Protein AF-A0A3P7P5S7-F1 (afdb_monomer)

Mean predicted aligned error: 10.83 Å

Organism: Cylicostephanus goldi (NCBI:txid71465)

pLDDT: mea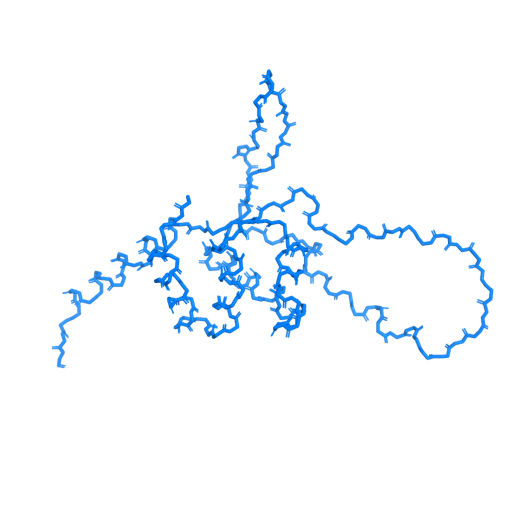n 79.35, std 19.9, range [32.16, 96.44]

Foldseek 3Di:
DDDPVVLVVVLVVQCVPPNDLLSLLQSLQSVPWFWLVVSCVVCPPPDDLVSSLVSVLVCLVLVQKWWDFFFDDADVNRTDGDPDDDRSDDDVLSVPPDPPPPPDPDDDDDDDDDPDDPDPSTPVRIIMHGDVVSVVVVVVVVVVCVVVDPDD

Sequence (152 aa):
MAGHFESELCQVLLEEHFGKTVSIVGAALLREAGPLPAIMLRLRGQVKLNTVKEKFVRLTESQFIIKCPPVVSSLKGCPQFETSYDPYIMPEVILQGSPEVLCKTLDDAGESRKRKQPQSEGDEGIYWRMNWMRFDRYIRDEMTLDLLVPKV

InterPro domains:
  IPR013197 RNA polymerase III subunit RPC82-related, helix-turn-helix [PF08221] (8-59)
  IPR036388 Winged helix-like DNA-binding domain superfamily [G3DSA:1.10.10.10] (3-67)

Structure (mmCIF, N/CA/C/O backbone):
data_AF-A0A3P7P5S7-F1
#
_entry.id   AF-A0A3P7P5S7-F1
#
loop_
_atom_site.group_PDB
_atom_site.id
_atom_site.type_symbol
_atom_site.label_atom_id
_atom_site.label_alt_id
_atom_site.label_comp_id
_atom_site.label_asym_id
_atom_site.label_entity_id
_atom_site.label_seq_id
_atom_site.pdbx_PDB_ins_code
_atom_site.Cartn_x
_atom_site.Cartn_y
_atom_site.Cartn_z
_atom_site.occupancy
_atom_site.B_iso_or_equiv
_atom_site.auth_seq_id
_atom_site.auth_comp_id
_atom_site.auth_asym_id
_atom_site.auth_atom_id
_atom_site.pdbx_PDB_model_num
ATOM 1 N N . MET A 1 1 ? 11.159 10.327 -2.696 1.00 49.00 1 MET A N 1
ATOM 2 C CA . MET A 1 1 ? 11.572 10.070 -1.304 1.00 49.00 1 MET A CA 1
ATOM 3 C C . MET A 1 1 ? 10.785 11.081 -0.501 1.00 49.00 1 MET A C 1
ATOM 5 O O . MET A 1 1 ? 11.003 12.262 -0.729 1.00 49.00 1 MET A O 1
ATOM 9 N N . ALA A 1 2 ? 9.766 10.642 0.234 1.00 59.97 2 ALA A N 1
ATOM 10 C CA . ALA A 1 2 ? 8.918 11.561 0.986 1.00 59.97 2 ALA A CA 1
ATOM 11 C C . ALA A 1 2 ? 9.680 12.094 2.201 1.00 59.97 2 ALA A C 1
ATOM 13 O O . ALA A 1 2 ? 10.524 11.386 2.759 1.00 59.97 2 ALA A O 1
ATOM 14 N N . GLY A 1 3 ? 9.416 13.339 2.581 1.00 72.19 3 GLY A N 1
ATOM 15 C CA . GLY A 1 3 ? 9.940 13.909 3.815 1.00 72.19 3 GLY A CA 1
ATOM 16 C C . GLY A 1 3 ? 9.401 13.163 5.040 1.00 72.19 3 GLY A C 1
ATOM 17 O O . GLY A 1 3 ? 8.352 12.524 4.979 1.00 72.19 3 GLY A O 1
ATOM 18 N N . HIS A 1 4 ? 10.099 13.266 6.175 1.00 76.50 4 HIS A N 1
ATOM 19 C CA . HIS A 1 4 ? 9.676 12.642 7.439 1.00 76.50 4 HIS A CA 1
ATOM 20 C C . HIS A 1 4 ? 8.209 12.962 7.775 1.00 76.50 4 HIS A C 1
ATOM 22 O O . HIS A 1 4 ? 7.410 12.061 8.013 1.00 76.50 4 HIS A O 1
ATOM 28 N N . PHE A 1 5 ? 7.837 14.237 7.665 1.00 82.12 5 PHE A N 1
ATOM 29 C CA . PHE A 1 5 ? 6.482 14.719 7.929 1.00 82.12 5 PHE A CA 1
ATOM 30 C C . PHE A 1 5 ? 5.420 14.105 7.001 1.00 82.12 5 PHE A C 1
ATOM 32 O O . PHE A 1 5 ? 4.350 13.705 7.451 1.00 82.12 5 PHE A O 1
ATOM 39 N N . GLU A 1 6 ? 5.720 13.981 5.706 1.00 84.94 6 GLU A N 1
ATOM 40 C CA . GLU A 1 6 ? 4.799 13.382 4.730 1.00 84.94 6 GLU A CA 1
ATOM 41 C C . GLU A 1 6 ? 4.546 11.905 5.052 1.00 84.94 6 GLU A C 1
ATOM 43 O O . GLU A 1 6 ? 3.418 11.425 4.943 1.00 84.94 6 GLU A O 1
ATOM 48 N N . SER A 1 7 ? 5.584 11.186 5.495 1.00 87.25 7 SER A N 1
ATOM 49 C CA . SER A 1 7 ? 5.450 9.782 5.888 1.00 87.25 7 SER A CA 1
ATOM 50 C C . SER A 1 7 ? 4.606 9.592 7.150 1.00 87.25 7 SER A C 1
ATOM 52 O O . SER A 1 7 ? 3.788 8.674 7.188 1.00 87.25 7 SER A O 1
ATOM 54 N N . GLU A 1 8 ? 4.735 10.482 8.139 1.00 90.25 8 GLU A N 1
ATOM 55 C CA . GLU A 1 8 ? 3.928 10.450 9.364 1.00 90.25 8 GLU A CA 1
ATOM 56 C C . GLU A 1 8 ? 2.456 10.734 9.065 1.00 90.25 8 GLU A C 1
ATOM 58 O O . GLU A 1 8 ? 1.583 9.982 9.496 1.00 90.25 8 GLU A O 1
ATOM 63 N N . LEU A 1 9 ? 2.175 11.759 8.254 1.00 90.75 9 LEU A N 1
ATOM 64 C CA . LEU A 1 9 ? 0.811 12.075 7.837 1.00 90.75 9 LEU A CA 1
ATOM 65 C C . LEU A 1 9 ? 0.169 10.898 7.092 1.00 90.75 9 LEU A C 1
ATOM 67 O O . LEU A 1 9 ? -0.945 10.491 7.415 1.00 90.75 9 LEU A O 1
ATOM 71 N N . CYS A 1 10 ? 0.884 10.304 6.131 1.00 92.38 10 CYS A N 1
ATOM 72 C CA . CYS A 1 10 ? 0.391 9.137 5.399 1.00 92.38 10 CYS A CA 1
ATOM 73 C C . CYS A 1 10 ? 0.123 7.947 6.326 1.00 92.38 10 CYS A C 1
ATOM 75 O O . CYS A 1 10 ? -0.838 7.210 6.117 1.00 92.38 10 CYS A O 1
ATOM 77 N N . GLN A 1 11 ? 0.950 7.752 7.354 1.00 94.19 11 GLN A N 1
ATOM 78 C CA . GLN A 1 11 ? 0.748 6.689 8.329 1.00 94.19 11 GLN A CA 1
ATOM 79 C C . GLN A 1 11 ? -0.521 6.911 9.165 1.00 94.19 11 GLN A C 1
ATOM 81 O O . GLN A 1 11 ? -1.300 5.970 9.327 1.00 94.19 11 GLN A O 1
ATOM 86 N N . VAL A 1 12 ? -0.757 8.140 9.638 1.00 94.56 12 VAL A N 1
ATOM 87 C CA . VAL A 1 12 ? -1.981 8.509 10.372 1.00 94.56 12 VAL A CA 1
ATOM 88 C C . VAL A 1 12 ? -3.218 8.293 9.501 1.00 94.56 12 VAL A C 1
ATOM 90 O O . VAL A 1 12 ? -4.153 7.627 9.936 1.00 94.56 12 VAL A O 1
ATOM 93 N N . LEU A 1 13 ? -3.185 8.745 8.244 1.00 94.19 13 LEU A N 1
ATOM 94 C CA . LEU A 1 13 ? -4.281 8.543 7.289 1.00 94.19 13 LEU A CA 1
ATOM 95 C C . LEU A 1 13 ? -4.594 7.053 7.089 1.00 94.19 13 LEU A C 1
ATOM 97 O O . LEU A 1 13 ? -5.748 6.629 7.123 1.00 94.19 13 LEU A O 1
ATOM 101 N N . LEU A 1 14 ? -3.566 6.221 6.903 1.00 95.81 14 LEU A N 1
ATOM 102 C CA . LEU A 1 14 ? -3.768 4.778 6.760 1.00 95.81 14 LEU A CA 1
ATOM 103 C C . LEU A 1 14 ? -4.347 4.142 8.029 1.00 95.81 14 LEU A C 1
ATOM 105 O O . LEU A 1 14 ? -5.142 3.204 7.933 1.00 95.81 14 LEU A O 1
ATOM 109 N N . GLU A 1 15 ? -3.950 4.624 9.206 1.00 96.38 15 GLU A N 1
ATOM 110 C CA . GLU A 1 15 ? -4.475 4.145 10.483 1.00 96.38 15 GLU A CA 1
ATOM 111 C C . GLU A 1 15 ? -5.950 4.499 10.662 1.00 96.38 15 GLU A C 1
ATOM 113 O O . GLU A 1 15 ? -6.733 3.630 11.041 1.00 96.38 15 GLU A O 1
ATOM 118 N N . GLU A 1 16 ? -6.331 5.730 10.334 1.00 94.19 16 GLU A N 1
ATOM 119 C CA . GLU A 1 16 ? -7.700 6.226 10.454 1.00 94.19 16 GLU A CA 1
ATOM 120 C C . GLU A 1 16 ? -8.663 5.487 9.515 1.00 94.19 16 GLU A C 1
ATOM 122 O O . GLU A 1 16 ? -9.726 5.032 9.939 1.00 94.19 16 GLU A O 1
ATOM 127 N N . HIS A 1 17 ? -8.270 5.272 8.255 1.00 91.44 17 HIS A N 1
ATOM 128 C CA . HIS A 1 17 ? -9.160 4.665 7.258 1.00 91.44 17 HIS A CA 1
ATOM 129 C C . HIS A 1 17 ? -9.190 3.139 7.273 1.00 91.44 17 HIS A C 1
ATOM 131 O O . HIS A 1 17 ? -10.205 2.529 6.925 1.00 91.44 17 HIS A O 1
ATOM 137 N N . PHE A 1 18 ? -8.078 2.497 7.628 1.00 94.81 18 PHE A N 1
ATOM 138 C CA . PHE A 1 18 ? -7.933 1.047 7.481 1.00 94.81 18 PHE A CA 1
ATOM 139 C C . PHE A 1 18 ? -7.526 0.325 8.767 1.00 94.81 18 PHE A C 1
ATOM 141 O O . PHE A 1 18 ? -7.491 -0.912 8.797 1.00 94.81 18 PHE A O 1
ATOM 148 N N . GLY A 1 19 ? -7.244 1.074 9.830 1.00 96.06 19 GLY A N 1
ATOM 149 C CA . GLY A 1 19 ? -6.835 0.559 11.123 1.00 96.06 19 GLY A CA 1
ATOM 150 C C . GLY A 1 19 ? -5.328 0.340 11.254 1.00 96.06 19 GLY A C 1
ATOM 151 O O . GLY A 1 19 ? -4.558 0.262 10.291 1.00 96.06 19 GLY A O 1
ATOM 152 N N . LYS A 1 20 ? -4.911 0.149 12.507 1.00 95.94 20 LYS A N 1
ATOM 153 C CA . LYS A 1 20 ? -3.508 0.061 12.933 1.00 95.94 20 LYS A CA 1
ATOM 154 C C . LYS A 1 20 ? -2.667 -0.968 12.175 1.00 95.94 20 LYS A C 1
ATOM 156 O O . LYS A 1 20 ? -1.510 -0.716 11.856 1.00 95.94 20 LYS A O 1
ATOM 161 N N . THR A 1 21 ? -3.227 -2.135 11.851 1.00 95.19 21 THR A N 1
ATOM 162 C CA . THR A 1 21 ? -2.479 -3.173 11.121 1.00 95.19 21 THR A CA 1
ATOM 163 C C . THR A 1 21 ? -2.093 -2.723 9.713 1.00 95.19 21 THR A C 1
ATOM 165 O O . THR A 1 21 ? -1.000 -3.043 9.256 1.00 95.19 21 THR A O 1
ATOM 168 N N . VAL A 1 22 ? -2.965 -1.980 9.026 1.00 96.19 22 VAL A N 1
ATOM 169 C CA . VAL A 1 22 ? -2.673 -1.455 7.685 1.00 96.19 22 VAL A CA 1
ATOM 170 C C . VAL A 1 22 ? -1.667 -0.315 7.765 1.00 96.19 22 VAL A C 1
ATOM 172 O O . VAL A 1 22 ? -0.746 -0.292 6.958 1.00 96.19 22 VAL A O 1
ATOM 175 N N . SER A 1 23 ? -1.775 0.549 8.777 1.00 96.44 23 SER A N 1
ATOM 176 C CA . SER A 1 23 ? -0.764 1.571 9.082 1.00 96.44 23 SER A CA 1
ATOM 177 C C . SER A 1 23 ? 0.631 0.967 9.271 1.00 96.44 23 SER A C 1
ATOM 179 O O . SER A 1 23 ? 1.579 1.427 8.645 1.00 96.44 23 SER A O 1
ATOM 181 N N . ILE A 1 24 ? 0.766 -0.138 10.015 1.00 95.75 24 ILE A N 1
ATOM 182 C CA . ILE A 1 24 ? 2.052 -0.839 10.187 1.00 95.75 24 ILE A CA 1
ATOM 183 C C . ILE A 1 24 ? 2.596 -1.373 8.848 1.00 95.75 24 ILE A C 1
ATOM 185 O O . ILE A 1 24 ? 3.779 -1.206 8.543 1.00 95.75 24 ILE A O 1
ATOM 189 N N . VAL A 1 25 ? 1.745 -2.004 8.031 1.00 95.12 25 VAL A N 1
ATOM 190 C CA . VAL A 1 25 ? 2.145 -2.520 6.708 1.00 95.12 25 VAL A CA 1
ATOM 191 C C . VAL A 1 25 ? 2.537 -1.375 5.767 1.00 95.12 25 VAL A C 1
ATOM 193 O O . VAL A 1 25 ? 3.560 -1.454 5.088 1.00 95.12 25 VAL A O 1
ATOM 196 N N . GLY A 1 26 ? 1.762 -0.291 5.763 1.00 94.94 26 GLY A N 1
ATOM 197 C CA . GLY A 1 26 ? 2.033 0.920 4.996 1.00 94.94 26 GLY A CA 1
ATOM 198 C C . GLY A 1 26 ? 3.316 1.617 5.438 1.00 94.94 26 GLY A C 1
ATOM 199 O O . GLY A 1 26 ? 4.116 1.995 4.593 1.00 94.94 26 GLY A O 1
ATOM 200 N N . ALA A 1 27 ? 3.587 1.701 6.742 1.00 94.12 27 ALA A N 1
ATOM 201 C CA . ALA A 1 27 ? 4.821 2.266 7.286 1.00 94.12 27 ALA A CA 1
ATOM 202 C C . ALA A 1 27 ? 6.066 1.517 6.787 1.00 94.12 27 ALA A C 1
ATOM 204 O O . ALA A 1 27 ? 7.080 2.134 6.456 1.00 94.12 27 ALA A O 1
ATOM 205 N N . ALA A 1 28 ? 5.986 0.189 6.648 1.00 94.38 28 ALA A N 1
ATOM 206 C CA . ALA A 1 28 ? 7.077 -0.606 6.090 1.00 94.38 28 ALA A CA 1
ATOM 207 C C . ALA A 1 28 ? 7.370 -0.290 4.610 1.00 94.38 28 ALA A C 1
ATOM 209 O O . ALA A 1 28 ? 8.515 -0.459 4.186 1.00 94.38 28 ALA A O 1
ATOM 210 N N . LEU A 1 29 ? 6.367 0.159 3.846 1.00 93.88 29 LEU A N 1
ATOM 211 C CA . LEU A 1 29 ? 6.490 0.612 2.454 1.00 93.88 29 LEU A CA 1
ATOM 212 C C . LEU A 1 29 ? 6.872 2.095 2.336 1.00 93.88 29 LEU A C 1
ATOM 214 O O . LEU A 1 29 ? 7.615 2.462 1.428 1.00 93.88 29 LEU A O 1
ATOM 218 N N . LEU A 1 30 ? 6.376 2.940 3.245 1.00 92.50 30 LEU A N 1
ATOM 219 C CA . LEU A 1 30 ? 6.726 4.360 3.350 1.00 92.50 30 LEU A CA 1
ATOM 220 C C . LEU A 1 30 ? 8.211 4.528 3.676 1.00 92.50 30 LEU A C 1
ATOM 222 O O . LEU A 1 30 ? 8.877 5.380 3.092 1.00 92.50 30 LEU A O 1
ATOM 226 N N . ARG A 1 31 ? 8.736 3.675 4.565 1.00 90.69 31 ARG A N 1
ATOM 227 C CA . ARG A 1 31 ? 10.161 3.644 4.900 1.00 90.69 31 ARG A CA 1
ATOM 228 C C . ARG A 1 31 ? 11.008 3.173 3.726 1.00 90.69 31 ARG A C 1
ATOM 230 O O . ARG A 1 31 ? 12.062 3.740 3.461 1.00 90.69 31 ARG A O 1
ATOM 237 N N . GLU A 1 32 ? 10.577 2.105 3.063 1.00 90.88 32 GLU A N 1
ATOM 238 C CA . GLU A 1 32 ? 11.346 1.488 1.991 1.00 90.88 32 GLU A CA 1
ATOM 239 C C . GLU A 1 32 ? 10.436 0.691 1.049 1.00 90.88 32 GLU A C 1
ATOM 241 O O . GLU A 1 32 ? 9.810 -0.298 1.436 1.00 90.88 32 GLU A O 1
ATOM 246 N N . ALA A 1 33 ? 10.403 1.088 -0.220 1.00 92.00 33 ALA A N 1
ATOM 247 C CA . ALA A 1 33 ? 9.764 0.308 -1.272 1.00 92.00 33 ALA A CA 1
ATOM 248 C C . ALA A 1 33 ? 10.523 -1.017 -1.485 1.00 92.00 33 ALA A C 1
ATOM 250 O O . ALA A 1 33 ? 11.729 -1.079 -1.250 1.00 92.00 33 ALA A O 1
ATOM 251 N N . GLY A 1 34 ? 9.852 -2.086 -1.911 1.00 91.31 34 GLY A N 1
ATOM 252 C CA . GLY A 1 34 ? 10.495 -3.395 -2.043 1.00 91.31 34 GLY A CA 1
ATOM 253 C C . GLY A 1 34 ? 9.565 -4.520 -2.487 1.00 91.31 34 GLY A C 1
ATOM 254 O O . GLY A 1 34 ? 8.356 -4.309 -2.584 1.00 91.31 34 GLY A O 1
ATOM 255 N N . PRO A 1 35 ? 10.114 -5.718 -2.743 1.00 90.94 35 PRO A N 1
ATOM 256 C CA . PRO A 1 35 ? 9.316 -6.919 -2.963 1.00 90.94 35 PRO A CA 1
ATOM 257 C C . PRO A 1 35 ? 8.623 -7.356 -1.663 1.00 90.94 35 PRO A C 1
ATOM 259 O O . PRO A 1 35 ? 9.092 -7.071 -0.552 1.00 90.94 35 PRO A O 1
ATOM 262 N N . LEU A 1 36 ? 7.507 -8.070 -1.783 1.00 89.25 36 LEU A N 1
ATOM 263 C CA . LEU A 1 36 ? 6.672 -8.491 -0.662 1.00 89.25 36 LEU A CA 1
ATOM 264 C C . LEU A 1 36 ? 7.435 -9.328 0.387 1.00 89.25 36 LEU A C 1
ATOM 266 O O . LEU A 1 36 ? 7.283 -9.024 1.571 1.00 89.25 36 LEU A O 1
ATOM 270 N N . PRO A 1 37 ? 8.306 -10.299 0.040 1.00 88.31 37 PRO A N 1
ATOM 271 C CA . PRO A 1 37 ? 9.135 -11.016 1.006 1.00 88.31 37 PRO A CA 1
ATOM 272 C C . PRO A 1 37 ? 10.022 -10.096 1.849 1.00 88.31 37 PRO A C 1
ATOM 274 O O . PRO A 1 37 ? 10.151 -10.311 3.054 1.00 88.31 37 PRO A O 1
ATOM 277 N N . ALA A 1 38 ? 10.592 -9.038 1.260 1.00 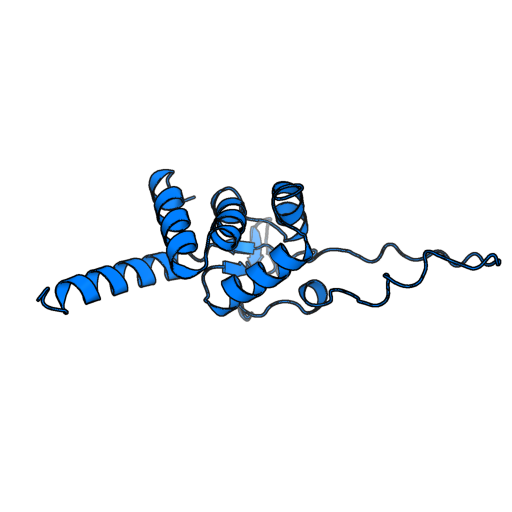89.88 38 ALA A N 1
ATOM 278 C CA . ALA A 1 38 ? 11.404 -8.074 2.004 1.00 89.88 38 ALA A CA 1
ATOM 279 C C . ALA A 1 38 ? 10.545 -7.274 2.995 1.00 89.88 38 ALA A C 1
ATOM 281 O O . ALA A 1 38 ? 10.935 -7.071 4.145 1.00 89.88 38 ALA A O 1
ATOM 282 N N . ILE A 1 39 ? 9.337 -6.881 2.584 1.00 91.44 39 ILE A N 1
ATOM 283 C CA . ILE A 1 39 ? 8.372 -6.203 3.459 1.00 91.44 39 ILE A CA 1
ATOM 284 C C . ILE A 1 39 ? 7.936 -7.131 4.600 1.00 91.44 39 ILE A C 1
ATOM 286 O O . ILE A 1 39 ? 7.945 -6.731 5.763 1.00 91.44 39 ILE A O 1
ATOM 290 N N . MET A 1 40 ? 7.618 -8.389 4.293 1.00 90.69 40 MET A N 1
ATOM 291 C CA . MET A 1 40 ? 7.250 -9.407 5.279 1.00 90.69 40 MET A CA 1
ATOM 292 C C . MET A 1 40 ? 8.381 -9.669 6.278 1.00 90.69 40 MET A C 1
ATOM 294 O O . MET A 1 40 ? 8.118 -9.810 7.472 1.00 90.69 40 MET A O 1
ATOM 298 N N . LEU A 1 41 ? 9.638 -9.672 5.823 1.00 90.62 41 LEU A N 1
ATOM 299 C CA . LEU A 1 41 ? 10.808 -9.795 6.692 1.00 90.62 41 LEU A CA 1
ATOM 300 C C . LEU A 1 41 ? 10.921 -8.611 7.662 1.00 90.62 41 LEU A C 1
ATOM 302 O O . LEU A 1 41 ? 11.156 -8.824 8.851 1.00 90.62 41 LEU A O 1
ATOM 306 N N . ARG A 1 42 ? 10.701 -7.376 7.190 1.00 92.56 42 ARG A N 1
ATOM 307 C CA . ARG A 1 42 ? 10.695 -6.173 8.047 1.00 92.56 42 ARG A CA 1
ATOM 308 C C . ARG A 1 42 ? 9.572 -6.190 9.087 1.00 92.56 42 ARG A C 1
ATOM 310 O O . ARG A 1 42 ? 9.739 -5.642 10.172 1.00 92.56 42 ARG A O 1
ATOM 317 N N . LEU A 1 43 ? 8.452 -6.831 8.763 1.00 93.50 43 LEU A N 1
ATOM 318 C CA . LEU A 1 43 ? 7.279 -6.969 9.632 1.00 93.50 43 LEU A CA 1
ATOM 319 C C . LEU A 1 43 ? 7.309 -8.223 10.517 1.00 93.50 43 LEU A C 1
ATOM 321 O O . LEU A 1 43 ? 6.358 -8.480 11.266 1.00 93.50 43 LEU A O 1
ATOM 325 N N . ARG A 1 44 ? 8.386 -9.015 10.453 1.00 91.38 44 ARG A N 1
ATOM 326 C CA . ARG A 1 44 ? 8.516 -10.261 11.207 1.00 91.38 44 ARG A CA 1
ATOM 327 C C . ARG A 1 44 ? 8.377 -9.996 12.708 1.00 91.38 44 ARG A C 1
ATOM 329 O O . ARG A 1 44 ? 9.081 -9.169 13.276 1.00 91.38 44 ARG A O 1
ATOM 336 N N . GLY A 1 45 ? 7.463 -10.723 13.348 1.00 89.44 45 GLY A N 1
ATOM 337 C CA . GLY A 1 45 ? 7.169 -10.585 14.779 1.00 89.44 45 GLY A CA 1
ATOM 338 C C . GLY A 1 45 ? 6.164 -9.482 15.129 1.00 89.44 45 GLY A C 1
ATOM 339 O O . GLY A 1 45 ? 5.707 -9.447 16.264 1.00 89.44 45 GLY A O 1
ATOM 340 N N . GLN A 1 46 ? 5.769 -8.632 14.173 1.00 91.38 46 GLN A N 1
ATOM 341 C CA . GLN A 1 46 ? 4.763 -7.582 14.387 1.00 91.38 46 GLN A CA 1
ATOM 342 C C . GLN A 1 46 ? 3.387 -7.981 13.842 1.00 91.38 46 GLN A C 1
ATOM 344 O O . GLN A 1 46 ? 2.370 -7.782 14.500 1.00 91.38 46 GLN A O 1
ATOM 349 N N . VAL A 1 47 ? 3.349 -8.558 12.635 1.00 93.19 47 VAL A N 1
ATOM 350 C CA . VAL A 1 47 ? 2.108 -8.923 11.934 1.00 93.19 47 VAL A CA 1
ATOM 351 C C . VAL A 1 47 ? 2.240 -10.333 11.355 1.00 93.19 47 VAL A C 1
ATOM 353 O O . VAL A 1 47 ? 3.293 -10.712 10.842 1.00 93.19 47 VAL A O 1
ATOM 356 N N . LYS A 1 48 ? 1.171 -11.137 11.435 1.00 90.69 48 LYS A N 1
ATOM 357 C CA . LYS A 1 48 ? 1.131 -12.476 10.822 1.00 90.69 48 LYS A CA 1
ATOM 358 C C . LYS A 1 48 ? 1.215 -12.366 9.297 1.00 90.69 48 LYS A C 1
ATOM 360 O O . LYS A 1 48 ? 0.571 -11.506 8.705 1.00 90.69 48 LYS A O 1
ATOM 365 N N . LEU A 1 49 ? 1.935 -13.287 8.658 1.00 87.94 49 LEU A N 1
ATOM 366 C CA . LEU A 1 49 ? 2.188 -13.269 7.209 1.00 87.94 49 LEU A CA 1
ATOM 367 C C . LEU A 1 49 ? 0.901 -13.240 6.367 1.00 87.94 49 LEU A C 1
ATOM 369 O O . LEU A 1 49 ? 0.793 -12.430 5.450 1.00 87.94 49 LEU A O 1
ATOM 373 N N . ASN A 1 50 ? -0.098 -14.057 6.720 1.00 87.94 50 ASN A N 1
ATOM 374 C CA . ASN A 1 50 ? -1.393 -14.066 6.026 1.00 87.94 50 ASN A CA 1
ATOM 375 C C . ASN A 1 50 ? -2.097 -12.708 6.130 1.00 87.94 50 ASN A C 1
ATOM 377 O O . ASN A 1 50 ? -2.601 -12.192 5.140 1.00 87.94 50 ASN A O 1
ATOM 381 N N . THR A 1 51 ? -2.037 -12.075 7.302 1.00 90.81 51 THR A N 1
ATOM 382 C CA . THR A 1 51 ? -2.598 -10.738 7.511 1.00 90.81 51 THR A CA 1
ATOM 383 C C . THR A 1 51 ? -1.861 -9.682 6.688 1.00 90.81 51 THR A C 1
ATOM 385 O O . THR A 1 51 ? -2.508 -8.794 6.145 1.00 90.81 51 THR A O 1
ATOM 388 N N . VAL A 1 52 ? -0.532 -9.775 6.542 1.00 91.31 52 VAL A N 1
ATOM 389 C CA . VAL A 1 52 ? 0.227 -8.867 5.661 1.00 91.31 52 VAL A CA 1
ATOM 390 C C . VAL A 1 52 ? -0.267 -8.989 4.222 1.00 91.31 52 VAL A C 1
ATOM 392 O O . VAL A 1 52 ? -0.578 -7.964 3.624 1.00 91.31 52 VAL A O 1
ATOM 395 N N . LYS A 1 53 ? -0.412 -10.215 3.698 1.00 89.50 53 LYS A N 1
ATOM 396 C CA . LYS A 1 53 ? -0.939 -10.470 2.345 1.00 89.50 53 LYS A CA 1
ATOM 397 C C . LYS A 1 53 ? -2.340 -9.882 2.158 1.00 89.50 53 LYS A C 1
ATOM 399 O O . LYS A 1 53 ? -2.558 -9.124 1.220 1.00 89.50 53 LYS A O 1
ATOM 404 N N . GLU A 1 54 ? -3.258 -10.150 3.087 1.00 90.94 54 GLU A N 1
ATOM 405 C CA . GLU A 1 54 ? -4.619 -9.588 3.072 1.00 90.94 54 GLU A CA 1
ATOM 406 C C . GLU A 1 54 ? -4.618 -8.052 3.060 1.00 90.94 54 GLU A C 1
ATOM 408 O O . GLU A 1 54 ? -5.364 -7.423 2.308 1.00 90.94 54 GLU A O 1
ATOM 413 N N . LYS A 1 55 ? -3.776 -7.418 3.888 1.00 93.06 55 LYS A N 1
ATOM 414 C CA . LYS A 1 55 ? -3.679 -5.951 3.929 1.00 93.06 55 LYS A CA 1
ATOM 415 C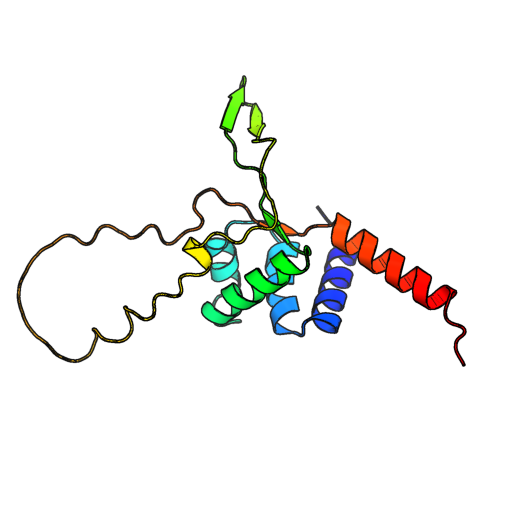 C . LYS A 1 55 ? -3.058 -5.391 2.653 1.00 93.06 55 LYS A C 1
ATOM 417 O O . LYS A 1 55 ? -3.478 -4.331 2.201 1.00 93.06 55 LYS A O 1
ATOM 422 N N . PHE A 1 56 ? -2.118 -6.114 2.054 1.00 92.19 56 PHE A N 1
ATOM 423 C CA . PHE A 1 56 ? -1.524 -5.775 0.765 1.00 92.19 56 PHE A CA 1
ATOM 424 C C . PHE A 1 56 ? -2.562 -5.744 -0.357 1.00 92.19 56 PHE A C 1
ATOM 426 O O . PHE A 1 56 ? -2.594 -4.791 -1.134 1.00 92.19 56 PHE A O 1
ATOM 433 N N . VAL A 1 57 ? -3.449 -6.743 -0.406 1.00 90.69 57 VAL A N 1
ATOM 434 C CA . VAL A 1 57 ? -4.568 -6.786 -1.363 1.00 90.69 57 VAL A CA 1
ATOM 435 C C . VAL A 1 57 ? -5.427 -5.540 -1.209 1.00 90.69 57 VAL A C 1
ATOM 437 O O . VAL A 1 57 ? -5.571 -4.772 -2.156 1.00 90.69 57 VAL A O 1
ATOM 440 N N . ARG A 1 58 ? -5.879 -5.259 0.017 1.00 91.88 58 ARG A N 1
ATOM 441 C CA . ARG A 1 58 ? -6.736 -4.103 0.299 1.00 91.88 58 ARG A CA 1
ATOM 442 C C . ARG A 1 58 ? -6.077 -2.763 -0.036 1.00 91.88 58 ARG A C 1
ATOM 444 O O . ARG A 1 58 ? -6.737 -1.867 -0.559 1.00 91.88 58 ARG A O 1
ATOM 451 N N . LEU A 1 59 ? -4.785 -2.606 0.250 1.00 94.25 59 LEU A N 1
ATOM 452 C CA . LEU A 1 59 ? -4.015 -1.410 -0.112 1.00 94.25 59 LEU A CA 1
ATOM 453 C C . LEU A 1 59 ? -3.869 -1.244 -1.631 1.00 94.25 59 LEU A C 1
ATOM 455 O O . LEU A 1 59 ? -3.828 -0.117 -2.126 1.00 94.25 59 LEU A O 1
ATOM 459 N N . THR A 1 60 ? -3.789 -2.351 -2.368 1.00 93.56 60 THR A N 1
ATOM 460 C CA . THR A 1 60 ? -3.679 -2.328 -3.831 1.00 93.56 60 THR A CA 1
ATOM 461 C C . THR A 1 60 ? -5.021 -1.976 -4.470 1.00 93.56 60 THR A C 1
ATOM 463 O O . THR A 1 60 ? -5.082 -1.082 -5.310 1.00 93.56 60 THR A O 1
ATOM 466 N N . GLU A 1 61 ? -6.109 -2.601 -4.014 1.00 92.56 61 GLU A N 1
ATOM 467 C CA . GLU A 1 61 ? -7.481 -2.328 -4.472 1.00 92.56 61 GLU A CA 1
ATOM 468 C C . GLU A 1 61 ? -7.883 -0.864 -4.243 1.00 92.56 61 GLU A C 1
ATOM 470 O O . GLU A 1 61 ? -8.506 -0.231 -5.092 1.00 92.56 61 GLU A O 1
ATOM 475 N N . SER A 1 62 ? -7.474 -0.297 -3.106 1.00 93.56 62 SER A N 1
ATOM 476 C CA . SER A 1 62 ? -7.694 1.115 -2.759 1.00 93.56 62 SER A CA 1
ATOM 477 C C . SER A 1 62 ? -6.701 2.085 -3.418 1.00 93.56 62 SER A C 1
ATOM 479 O O . SER A 1 62 ? -6.788 3.301 -3.206 1.00 93.56 62 SER A O 1
ATOM 481 N N . GLN A 1 63 ? -5.792 1.557 -4.246 1.00 94.75 63 GLN A N 1
ATOM 482 C CA . GLN A 1 63 ? -4.788 2.282 -5.026 1.00 94.75 63 GLN A CA 1
ATOM 483 C C . GLN A 1 63 ? -3.747 3.034 -4.191 1.00 94.75 63 GLN A C 1
ATOM 485 O O . GLN A 1 63 ? -3.055 3.897 -4.728 1.00 94.75 63 GLN A O 1
ATOM 490 N N . PHE A 1 64 ? -3.608 2.730 -2.898 1.00 95.00 64 PHE A N 1
ATOM 491 C CA . PHE A 1 64 ? -2.595 3.344 -2.034 1.00 95.00 64 PHE A CA 1
ATOM 492 C C . PHE A 1 64 ? -1.199 2.753 -2.252 1.00 95.00 64 PHE A C 1
ATOM 494 O O . PHE A 1 64 ? -0.201 3.423 -1.980 1.00 95.00 64 PHE A O 1
ATOM 501 N N . ILE A 1 65 ? -1.113 1.535 -2.792 1.00 95.12 65 ILE A N 1
ATOM 502 C CA . ILE A 1 65 ? 0.143 0.923 -3.234 1.00 95.12 65 ILE A CA 1
ATOM 503 C C . ILE A 1 65 ? 0.057 0.534 -4.705 1.00 95.12 65 ILE A C 1
ATOM 505 O O . ILE A 1 65 ? -1.025 0.283 -5.234 1.00 95.12 65 ILE A O 1
ATOM 509 N N . ILE A 1 66 ? 1.214 0.503 -5.359 1.00 94.12 66 ILE A N 1
ATOM 510 C CA . ILE A 1 66 ? 1.353 0.172 -6.775 1.00 94.12 66 ILE A CA 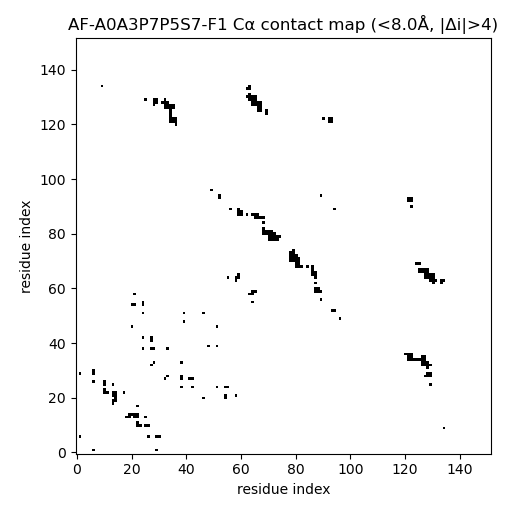1
ATOM 511 C C . ILE A 1 66 ? 2.576 -0.703 -7.005 1.00 94.12 66 ILE A C 1
ATOM 513 O O . ILE A 1 66 ? 3.618 -0.523 -6.363 1.00 94.12 66 ILE A O 1
ATOM 517 N N . LYS A 1 67 ? 2.463 -1.604 -7.980 1.00 92.50 67 LYS A N 1
ATOM 518 C CA . LYS A 1 67 ? 3.620 -2.281 -8.565 1.00 92.50 67 LYS A CA 1
ATOM 519 C C . LYS A 1 67 ? 4.415 -1.289 -9.402 1.00 92.50 67 LYS A C 1
ATOM 521 O O . LYS A 1 67 ? 3.848 -0.458 -10.113 1.00 92.50 67 LYS A O 1
ATOM 526 N N . CYS A 1 68 ? 5.731 -1.384 -9.337 1.00 90.06 68 CYS A N 1
ATOM 527 C CA . CYS A 1 68 ? 6.603 -0.741 -10.300 1.00 90.06 68 CYS A CA 1
ATOM 528 C C . CYS A 1 68 ? 6.513 -1.474 -11.646 1.00 90.06 68 CYS A C 1
ATOM 530 O O . CYS A 1 68 ? 6.343 -2.697 -11.656 1.00 90.06 68 CYS A O 1
ATOM 532 N N . PRO A 1 69 ? 6.668 -0.753 -12.769 1.00 87.38 69 PRO A N 1
ATOM 533 C CA . PRO A 1 69 ? 6.774 -1.387 -14.073 1.00 87.38 69 PRO A CA 1
ATOM 534 C C . PRO A 1 69 ? 7.938 -2.396 -14.096 1.00 87.38 69 PRO A C 1
ATOM 536 O O . PRO A 1 69 ? 9.009 -2.080 -13.560 1.00 87.38 69 PRO A O 1
ATOM 539 N N . PRO A 1 70 ? 7.780 -3.573 -14.723 1.00 84.19 70 PRO A N 1
ATOM 540 C CA . PRO A 1 70 ? 8.881 -4.512 -14.899 1.00 84.19 70 PRO A CA 1
ATOM 541 C C . PRO A 1 70 ? 9.914 -3.967 -15.893 1.00 84.19 70 PRO A C 1
ATOM 543 O O . PRO A 1 70 ? 9.594 -3.193 -16.801 1.00 84.19 70 PRO A O 1
ATOM 546 N N . VAL A 1 71 ? 11.171 -4.377 -15.719 1.00 85.31 71 VAL A N 1
ATOM 547 C CA . VAL A 1 71 ? 12.263 -4.046 -16.643 1.00 85.31 71 VAL A CA 1
ATOM 548 C C . VAL A 1 71 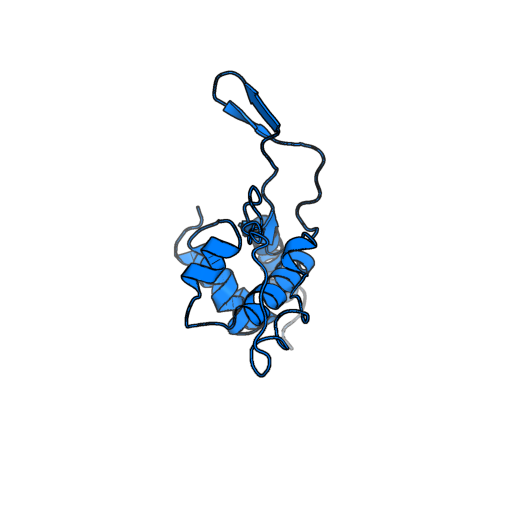? 12.246 -5.043 -17.800 1.00 85.31 71 VAL A C 1
ATOM 550 O O . VAL A 1 71 ? 12.373 -6.243 -17.579 1.00 85.31 71 VAL A O 1
ATOM 553 N N . VAL A 1 72 ? 12.110 -4.548 -19.029 1.00 84.94 72 VAL A N 1
ATOM 554 C CA . VAL A 1 72 ? 12.016 -5.361 -20.256 1.00 84.94 72 VAL A CA 1
ATOM 555 C C . VAL A 1 72 ? 13.381 -5.523 -20.924 1.00 84.94 72 VAL A C 1
ATOM 557 O O . VAL A 1 72 ? 13.726 -6.590 -21.424 1.00 84.94 72 VAL A O 1
ATOM 560 N N . SER A 1 73 ? 14.187 -4.465 -20.927 1.00 84.12 73 SER A N 1
ATOM 561 C CA . SER A 1 73 ? 15.507 -4.441 -21.560 1.00 84.12 73 SER A CA 1
ATOM 562 C C . SER A 1 73 ? 16.391 -3.389 -20.902 1.00 84.12 73 SER A C 1
ATOM 564 O O . SER A 1 73 ? 15.920 -2.529 -20.163 1.00 84.12 73 SER A O 1
ATOM 566 N N . SER A 1 74 ? 17.695 -3.442 -21.162 1.00 82.75 74 SER A N 1
ATOM 567 C CA . SER A 1 74 ? 18.622 -2.379 -20.777 1.00 82.75 74 SER A CA 1
ATOM 568 C C . SER A 1 74 ? 19.228 -1.781 -22.037 1.00 82.75 74 SER A C 1
ATOM 570 O O . SER A 1 74 ? 19.950 -2.460 -22.768 1.00 82.75 74 SER A O 1
ATOM 572 N N . LEU A 1 75 ? 18.921 -0.514 -22.321 1.00 80.25 75 LEU A N 1
ATOM 573 C CA . LEU A 1 75 ? 19.525 0.216 -23.431 1.00 80.25 75 LEU A CA 1
ATOM 574 C C . LEU A 1 75 ? 20.699 1.025 -22.884 1.00 80.25 75 LEU A C 1
ATOM 576 O O . LEU A 1 75 ? 20.499 1.982 -22.143 1.00 80.25 75 LEU A O 1
ATOM 580 N N . LYS A 1 76 ? 21.931 0.652 -23.254 1.00 80.88 76 LYS A N 1
ATOM 581 C CA . LYS A 1 76 ? 23.166 1.349 -22.835 1.00 80.88 76 LYS A CA 1
ATOM 582 C C . LYS A 1 76 ? 23.309 1.497 -21.307 1.00 80.88 76 LYS A C 1
ATOM 584 O O . LYS A 1 76 ? 23.815 2.505 -20.828 1.00 80.88 76 LYS A O 1
ATOM 589 N N . GLY A 1 77 ? 22.853 0.503 -20.541 1.00 81.19 77 GLY A N 1
ATOM 590 C CA . GLY A 1 77 ? 22.897 0.529 -19.074 1.00 81.19 77 GLY A CA 1
ATOM 591 C C . GLY A 1 77 ? 21.709 1.236 -18.411 1.00 81.19 77 GLY A C 1
ATOM 592 O O . GLY A 1 77 ? 21.617 1.223 -17.187 1.00 81.19 77 GLY A O 1
ATOM 593 N N . CYS A 1 78 ? 20.781 1.808 -19.185 1.00 80.38 78 CYS A N 1
ATOM 594 C CA . CYS A 1 78 ? 19.541 2.379 -18.667 1.00 80.38 78 CYS A CA 1
ATOM 595 C C . CYS A 1 78 ? 18.412 1.335 -18.719 1.00 80.38 78 CYS A C 1
ATOM 597 O O . CYS A 1 78 ? 18.134 0.811 -19.804 1.00 80.38 78 CYS A O 1
ATOM 599 N N . PRO A 1 79 ? 17.733 1.044 -17.595 1.00 84.00 79 PRO A N 1
ATOM 600 C CA . PRO A 1 79 ? 16.599 0.129 -17.599 1.00 84.00 79 PRO A CA 1
ATOM 601 C C . PRO A 1 79 ? 15.448 0.715 -18.426 1.00 84.00 79 PRO A C 1
ATOM 603 O O . PRO A 1 79 ? 15.049 1.864 -18.238 1.00 84.00 79 PRO A O 1
ATOM 606 N N . GLN A 1 80 ? 14.922 -0.084 -19.347 1.00 87.31 80 GLN A N 1
ATOM 607 C CA . GLN A 1 80 ? 13.698 0.186 -20.089 1.00 87.31 80 GLN A CA 1
ATOM 608 C C . GLN A 1 80 ? 12.558 -0.592 -19.449 1.00 87.31 80 GLN A C 1
ATOM 610 O O . GLN A 1 80 ? 12.662 -1.795 -19.210 1.00 87.31 80 GLN A O 1
ATOM 615 N N . PHE A 1 81 ? 11.475 0.119 -19.180 1.00 87.44 81 PHE A N 1
ATOM 616 C CA . PHE A 1 81 ? 10.321 -0.391 -18.463 1.00 87.44 81 PHE A CA 1
ATOM 617 C C . PHE A 1 81 ? 9.168 -0.698 -19.414 1.00 87.44 81 PHE A C 1
ATOM 619 O O . PHE A 1 81 ? 9.002 -0.021 -20.431 1.00 87.44 81 PHE A O 1
ATOM 626 N N . GLU A 1 82 ? 8.355 -1.689 -19.063 1.00 87.00 82 GLU A N 1
ATOM 627 C CA . GLU A 1 82 ? 7.118 -1.975 -19.784 1.00 87.00 82 GLU A CA 1
ATOM 628 C C . GLU A 1 82 ? 6.131 -0.810 -19.641 1.00 87.00 82 GLU A C 1
ATOM 630 O O . GLU A 1 82 ? 5.898 -0.293 -18.547 1.00 87.00 82 GLU A O 1
ATOM 635 N N . THR A 1 83 ? 5.551 -0.376 -20.759 1.00 84.62 83 THR A N 1
ATOM 636 C CA . THR A 1 83 ? 4.614 0.755 -20.794 1.00 84.62 83 THR A CA 1
ATOM 637 C C . THR A 1 83 ? 3.160 0.317 -20.642 1.00 84.62 83 THR A C 1
ATOM 639 O O . THR A 1 83 ? 2.350 1.079 -20.118 1.00 84.62 83 THR A O 1
ATOM 642 N N . SER A 1 84 ? 2.822 -0.904 -21.059 1.00 86.06 84 SER A N 1
ATOM 643 C CA . SER A 1 84 ? 1.485 -1.488 -20.946 1.00 86.06 84 SER A CA 1
ATOM 644 C C . SER A 1 84 ? 1.442 -2.523 -19.825 1.00 86.06 84 SER A C 1
ATOM 646 O O . SER A 1 84 ? 1.638 -3.710 -20.064 1.00 86.06 84 SER A O 1
ATOM 648 N N . TYR A 1 85 ? 1.178 -2.082 -18.597 1.00 87.38 85 TYR A N 1
ATOM 649 C CA . TYR A 1 85 ? 0.950 -2.980 -17.465 1.00 87.38 85 TYR A CA 1
ATOM 650 C C . TYR A 1 85 ? -0.087 -2.387 -16.509 1.00 87.38 85 TYR A C 1
ATOM 652 O O . TYR A 1 85 ? -0.263 -1.169 -16.443 1.00 87.38 85 TYR A O 1
ATOM 660 N N . ASP A 1 86 ? -0.764 -3.249 -15.753 1.00 89.19 86 ASP A N 1
ATOM 661 C CA . ASP A 1 86 ? -1.670 -2.818 -14.691 1.00 89.19 86 ASP A CA 1
ATOM 662 C C . ASP A 1 86 ? -0.928 -2.787 -13.338 1.00 89.19 86 ASP A C 1
ATOM 664 O O . ASP A 1 86 ? -0.532 -3.852 -12.832 1.00 89.19 86 ASP A O 1
ATOM 668 N N . PRO A 1 87 ? -0.734 -1.601 -12.725 1.00 90.75 87 PRO A N 1
ATOM 669 C CA . PRO A 1 87 ? -0.028 -1.461 -11.455 1.00 90.75 87 PRO A CA 1
ATOM 670 C C . PRO A 1 87 ? -0.832 -1.923 -10.231 1.00 90.75 87 PRO A C 1
ATOM 672 O O . PRO A 1 87 ? -0.229 -2.087 -9.169 1.00 90.75 87 PRO A O 1
ATOM 675 N N . TYR A 1 88 ? -2.143 -2.153 -10.364 1.00 91.06 88 TYR A N 1
ATOM 676 C CA . TYR A 1 88 ? -3.062 -2.471 -9.265 1.00 91.06 88 TYR A CA 1
ATOM 677 C C . TYR A 1 88 ? -3.526 -3.938 -9.249 1.00 91.06 88 TYR A C 1
ATOM 679 O O . TYR A 1 88 ? -4.167 -4.376 -8.298 1.00 91.06 88 TYR A O 1
ATOM 687 N N . ILE A 1 89 ? -3.197 -4.741 -10.263 1.00 85.62 89 ILE A N 1
ATOM 688 C CA . ILE A 1 89 ? -3.507 -6.181 -10.223 1.00 85.62 89 ILE A CA 1
ATOM 689 C C . ILE A 1 89 ? -2.604 -6.887 -9.207 1.00 85.62 89 ILE A C 1
ATOM 691 O O . ILE A 1 89 ? -1.379 -6.886 -9.366 1.00 85.62 89 ILE A O 1
ATOM 695 N N . MET A 1 90 ? -3.198 -7.546 -8.209 1.00 82.88 90 MET A N 1
ATOM 696 C CA . MET A 1 90 ? -2.464 -8.421 -7.294 1.00 82.88 90 MET A CA 1
ATOM 697 C C . MET A 1 90 ? -2.071 -9.732 -8.003 1.00 82.88 90 MET A C 1
ATOM 699 O O . MET A 1 90 ? -2.952 -10.444 -8.479 1.00 82.88 90 MET A O 1
ATOM 703 N N . PRO A 1 91 ? -0.777 -10.091 -8.059 1.00 79.31 91 PRO A N 1
ATOM 704 C CA . PRO A 1 91 ? -0.328 -11.374 -8.595 1.00 79.31 91 PRO A CA 1
ATOM 705 C C . PRO A 1 91 ? -0.893 -12.572 -7.815 1.00 79.31 91 PRO A C 1
ATOM 707 O O . PRO A 1 91 ? -0.829 -12.608 -6.584 1.00 79.31 91 PRO A O 1
ATOM 710 N N . GLU A 1 92 ? -1.364 -13.604 -8.521 1.00 69.19 92 GLU A N 1
ATOM 711 C CA . GLU A 1 92 ? -1.934 -14.819 -7.908 1.00 69.19 92 GLU A CA 1
ATOM 712 C C . GLU A 1 92 ? -0.943 -15.564 -7.003 1.00 69.19 92 GLU A C 1
ATOM 714 O O . GLU A 1 92 ? -1.334 -16.144 -5.992 1.00 69.19 92 GLU A O 1
ATOM 719 N N . VAL A 1 93 ? 0.356 -15.469 -7.303 1.00 65.94 93 VAL A N 1
ATOM 720 C CA . VAL A 1 93 ? 1.443 -16.021 -6.475 1.00 65.94 93 VAL A CA 1
ATOM 721 C C . VAL A 1 93 ? 1.470 -15.442 -5.053 1.00 65.94 93 VAL A C 1
ATOM 723 O O . VAL A 1 93 ? 1.918 -16.105 -4.121 1.00 65.94 93 VAL A O 1
ATOM 726 N N . ILE A 1 94 ? 0.949 -14.224 -4.857 1.00 66.94 94 ILE A N 1
ATOM 727 C CA . ILE A 1 94 ? 0.801 -13.603 -3.534 1.00 66.94 94 ILE A CA 1
ATOM 728 C C . ILE A 1 94 ? -0.498 -14.074 -2.861 1.00 66.94 94 ILE A C 1
ATOM 730 O O . ILE A 1 94 ? -0.496 -14.325 -1.651 1.00 66.94 94 ILE A O 1
ATOM 734 N N . LEU A 1 95 ? -1.575 -14.234 -3.640 1.00 62.31 95 LEU A N 1
ATOM 735 C CA . LEU A 1 95 ? -2.912 -14.641 -3.181 1.00 62.31 95 LEU A CA 1
ATOM 736 C C . LEU A 1 95 ? -2.990 -16.108 -2.745 1.00 62.31 95 LEU A C 1
ATOM 738 O O . LEU A 1 95 ? -3.774 -16.437 -1.856 1.00 62.31 95 LEU A O 1
ATOM 742 N N . GLN A 1 96 ? -2.166 -16.986 -3.319 1.00 57.41 96 GLN A N 1
ATOM 743 C CA . GLN A 1 96 ? -2.077 -18.383 -2.907 1.00 57.41 96 GLN A CA 1
ATOM 744 C C . GLN A 1 96 ? -1.406 -18.490 -1.526 1.00 57.41 96 GLN A C 1
ATOM 746 O O . GLN A 1 96 ? -0.214 -18.753 -1.373 1.00 57.41 96 GLN A O 1
ATOM 751 N N . GLY A 1 97 ? -2.186 -18.291 -0.467 1.00 49.62 97 GLY A N 1
ATOM 752 C CA . GLY A 1 97 ? -1.953 -19.001 0.781 1.00 49.62 97 GLY A CA 1
ATOM 753 C C . GLY A 1 97 ? -2.331 -20.454 0.538 1.00 49.62 97 GLY A C 1
ATOM 754 O O . GLY A 1 97 ? -3.511 -20.773 0.593 1.00 49.62 97 GLY A O 1
ATOM 755 N N . SER A 1 98 ? -1.373 -21.327 0.211 1.00 38.97 98 SER A N 1
ATOM 756 C CA . SER A 1 98 ? -1.698 -22.748 0.046 1.00 38.97 98 SER A CA 1
ATOM 757 C C . SER A 1 98 ? -2.300 -23.270 1.365 1.00 38.97 98 SER A C 1
ATOM 759 O O . SER A 1 98 ? -1.609 -23.214 2.390 1.00 38.97 98 SER A O 1
ATOM 761 N N . PRO A 1 99 ? -3.528 -23.812 1.380 1.00 42.16 99 PRO A N 1
ATOM 762 C CA . PRO A 1 99 ? -4.025 -24.587 2.514 1.00 42.16 99 PRO A CA 1
ATOM 763 C C . PRO A 1 99 ? -3.409 -26.000 2.538 1.00 42.16 99 PRO A C 1
ATOM 765 O O . PRO A 1 99 ? -3.555 -26.731 3.511 1.00 42.16 99 PRO A O 1
ATOM 768 N N . GLU A 1 100 ? -2.691 -26.397 1.485 1.00 36.41 100 GLU A N 1
ATOM 769 C CA . GLU A 1 100 ? -2.268 -27.783 1.242 1.00 36.41 100 GLU A CA 1
ATOM 770 C C . GLU A 1 100 ? -1.041 -28.229 2.053 1.00 36.41 100 GLU A C 1
ATOM 772 O O . GLU A 1 100 ? -0.686 -29.407 2.060 1.00 36.41 100 GLU A O 1
ATOM 777 N N . VAL A 1 101 ? -0.383 -27.308 2.764 1.00 41.53 101 VAL A N 1
ATOM 778 C CA . VAL A 1 101 ? 0.822 -27.616 3.557 1.00 41.53 101 VAL A CA 1
ATOM 779 C C . VAL A 1 101 ? 0.500 -27.863 5.040 1.00 41.53 101 VAL A C 1
ATOM 781 O O . VAL A 1 101 ? 1.350 -28.369 5.767 1.00 41.53 101 VAL A O 1
ATOM 784 N N . LEU A 1 102 ? -0.731 -27.607 5.504 1.00 43.59 102 LEU A N 1
ATOM 785 C CA . LEU A 1 102 ? -1.072 -27.748 6.929 1.00 43.59 102 LEU A CA 1
ATOM 786 C C . LEU A 1 102 ? -1.355 -29.198 7.381 1.00 43.59 102 LEU A C 1
ATOM 788 O O . LEU A 1 102 ? -1.449 -29.443 8.577 1.00 43.59 102 LEU A O 1
ATOM 792 N N . CYS A 1 103 ? -1.444 -30.179 6.474 1.00 32.75 103 CYS A N 1
ATOM 793 C CA . CYS A 1 103 ? -1.846 -31.554 6.825 1.00 32.75 103 CYS A CA 1
ATOM 794 C C . CYS A 1 103 ? -0.758 -32.629 6.603 1.00 32.75 103 CYS A C 1
ATOM 796 O O . CYS A 1 103 ? -1.081 -33.784 6.362 1.00 32.75 103 CYS A O 1
ATOM 798 N N . LYS A 1 104 ? 0.540 -32.290 6.650 1.00 34.56 104 LYS A N 1
ATOM 799 C CA . LYS A 1 104 ? 1.623 -33.286 6.441 1.00 34.56 104 LYS A CA 1
ATOM 800 C C . LYS A 1 104 ? 2.652 -33.408 7.566 1.00 34.56 104 LYS A C 1
ATOM 802 O O . LYS A 1 104 ? 3.735 -33.933 7.326 1.00 34.56 104 LYS A O 1
ATOM 807 N N . THR A 1 105 ? 2.353 -32.949 8.780 1.00 33.72 105 THR A N 1
ATOM 808 C CA . THR A 1 105 ? 3.332 -33.006 9.887 1.00 33.72 105 THR A CA 1
ATOM 809 C C . THR A 1 105 ? 2.903 -33.774 11.125 1.00 33.72 105 THR A C 1
ATOM 811 O O . THR A 1 105 ? 3.574 -33.664 12.146 1.00 33.72 105 THR A O 1
ATOM 814 N N . LEU A 1 106 ? 1.872 -34.610 11.034 1.00 43.50 106 LEU A N 1
ATOM 815 C CA . LEU A 1 106 ? 1.666 -35.706 11.976 1.00 43.50 106 LEU A CA 1
ATOM 816 C C . LEU A 1 106 ? 1.255 -36.929 11.150 1.00 43.50 106 LEU A C 1
ATOM 818 O O . LEU A 1 106 ? 0.341 -36.829 10.339 1.00 43.50 106 LEU A O 1
ATOM 822 N N . ASP A 1 107 ? 2.000 -38.019 11.331 1.00 34.19 107 ASP A N 1
ATOM 823 C CA . ASP A 1 107 ? 1.769 -39.359 10.778 1.00 34.19 107 ASP A CA 1
ATOM 824 C C . ASP A 1 107 ? 2.106 -39.557 9.285 1.00 34.19 107 ASP A C 1
ATOM 826 O O . ASP A 1 107 ? 1.306 -39.296 8.393 1.00 34.19 107 ASP A O 1
ATOM 830 N N . ASP A 1 108 ? 3.323 -40.034 8.999 1.00 32.56 108 ASP A N 1
ATOM 831 C CA . ASP A 1 108 ? 3.532 -41.384 8.439 1.00 32.56 108 ASP A CA 1
ATOM 832 C C . ASP A 1 108 ? 4.965 -41.554 7.898 1.00 32.56 108 ASP A C 1
ATOM 834 O O . ASP A 1 108 ? 5.531 -40.697 7.212 1.00 32.56 108 ASP A O 1
ATOM 838 N N . ALA A 1 109 ? 5.576 -42.674 8.270 1.00 43.12 109 ALA A N 1
ATOM 839 C CA . ALA A 1 109 ? 6.930 -43.061 7.919 1.00 43.12 109 ALA A CA 1
ATOM 840 C C . ALA A 1 109 ? 6.933 -43.781 6.565 1.00 43.12 109 ALA A C 1
ATOM 842 O O . ALA A 1 109 ? 6.303 -44.821 6.426 1.00 43.12 109 ALA A O 1
ATOM 843 N N . GLY A 1 110 ? 7.695 -43.299 5.579 1.00 32.16 110 GLY A N 1
ATOM 844 C CA . GLY A 1 110 ? 7.832 -44.046 4.327 1.00 32.16 110 GLY A CA 1
ATOM 845 C C . GLY A 1 110 ? 8.610 -43.332 3.227 1.00 32.16 110 GLY A C 1
ATOM 846 O O . GLY A 1 110 ? 8.231 -42.272 2.746 1.00 32.16 110 GLY A O 1
ATOM 847 N N . GLU A 1 111 ? 9.723 -43.946 2.849 1.00 36.28 111 GLU A N 1
ATOM 848 C CA . GLU A 1 111 ? 10.565 -43.763 1.664 1.00 36.28 111 GLU A CA 1
ATOM 849 C C . GLU A 1 111 ? 9.969 -43.020 0.446 1.00 36.28 111 GLU A C 1
ATOM 851 O O . GLU A 1 111 ? 9.007 -43.466 -0.170 1.00 36.28 111 GLU A O 1
ATOM 856 N N . SER A 1 112 ? 10.667 -41.982 -0.041 1.00 38.16 112 SER A N 1
ATOM 857 C CA . SER A 1 112 ? 11.258 -41.958 -1.399 1.00 38.16 112 SER A CA 1
ATOM 858 C C . SER A 1 112 ? 11.778 -40.569 -1.774 1.00 38.16 112 SER A C 1
ATOM 860 O O . SER A 1 112 ? 11.085 -39.554 -1.722 1.00 38.16 112 SER A O 1
ATOM 862 N N . ARG A 1 113 ? 13.041 -40.526 -2.201 1.00 49.19 113 ARG A N 1
ATOM 863 C CA . ARG A 1 113 ? 13.761 -39.318 -2.616 1.00 49.19 113 ARG A CA 1
ATOM 864 C C . ARG A 1 113 ? 13.197 -38.773 -3.936 1.00 49.19 113 ARG A C 1
ATOM 866 O O . ARG A 1 113 ? 13.587 -39.226 -5.007 1.00 49.19 113 ARG A O 1
ATOM 873 N N . LYS A 1 114 ? 12.361 -37.735 -3.878 1.00 38.81 114 LYS A N 1
ATOM 874 C CA . LYS A 1 114 ? 12.144 -36.810 -5.004 1.00 38.81 114 LYS A CA 1
ATOM 875 C C . LYS A 1 114 ? 12.473 -35.403 -4.520 1.00 38.81 114 LYS A C 1
ATOM 877 O O . LYS A 1 114 ? 11.778 -34.847 -3.676 1.00 38.81 114 LYS A O 1
ATOM 882 N N . ARG A 1 115 ? 13.600 -34.872 -5.004 1.00 44.69 115 ARG A N 1
ATOM 883 C CA . ARG A 1 115 ? 14.126 -33.533 -4.706 1.00 44.69 115 ARG A CA 1
ATOM 884 C C . ARG A 1 115 ? 13.038 -32.502 -5.014 1.00 44.69 115 ARG A C 1
ATOM 886 O O . ARG A 1 115 ? 12.821 -32.171 -6.176 1.00 44.69 115 ARG A O 1
ATOM 893 N N . LYS A 1 116 ? 12.336 -32.040 -3.976 1.00 38.03 116 LYS A N 1
ATOM 894 C CA . LYS A 1 116 ? 11.380 -30.937 -4.064 1.00 38.03 116 LYS A CA 1
ATOM 895 C C . LYS A 1 116 ? 12.191 -29.702 -4.450 1.00 38.03 116 LYS A C 1
ATOM 897 O O . LYS A 1 116 ? 13.087 -29.288 -3.718 1.00 38.03 116 LYS A O 1
ATOM 902 N N . GLN A 1 117 ? 11.958 -29.219 -5.665 1.00 34.12 117 GLN A N 1
ATOM 903 C CA . GLN A 1 117 ? 12.489 -27.955 -6.162 1.00 34.12 117 GLN A CA 1
ATOM 904 C C . GLN A 1 117 ? 12.166 -26.874 -5.116 1.00 34.12 117 GLN A C 1
ATOM 906 O O . GLN A 1 117 ? 11.053 -26.908 -4.580 1.00 34.12 117 GLN A O 1
ATOM 911 N N . PRO A 1 118 ? 13.093 -25.964 -4.768 1.00 37.66 118 PRO A N 1
ATOM 912 C CA . PRO A 1 118 ? 12.730 -24.814 -3.957 1.00 37.66 118 PRO A CA 1
ATOM 913 C C . PRO A 1 118 ? 11.652 -24.061 -4.736 1.00 37.66 118 PRO A C 1
ATOM 915 O O . PRO A 1 118 ? 11.909 -23.530 -5.813 1.00 37.66 118 PRO A O 1
ATOM 918 N N . GLN A 1 119 ? 10.420 -24.128 -4.242 1.00 40.22 119 GLN A N 1
ATOM 919 C CA . GLN A 1 119 ? 9.315 -23.324 -4.734 1.00 40.22 119 GLN A CA 1
ATOM 920 C C . GLN A 1 119 ? 9.782 -21.874 -4.595 1.00 40.22 119 GLN A C 1
ATOM 922 O O . GLN A 1 119 ? 10.217 -21.495 -3.507 1.00 40.22 119 GLN A O 1
ATOM 927 N N . SER A 1 120 ? 9.808 -21.112 -5.690 1.00 42.94 120 SER A N 1
ATOM 928 C CA . SER A 1 120 ? 10.186 -19.699 -5.666 1.00 42.94 120 SER A CA 1
ATOM 929 C C . SER A 1 120 ? 9.133 -18.949 -4.850 1.00 42.94 120 SER A C 1
ATOM 931 O O . SER A 1 120 ? 8.128 -18.473 -5.376 1.00 42.94 120 SER A O 1
ATOM 933 N N . GLU A 1 121 ? 9.302 -18.936 -3.529 1.00 47.59 121 GLU A N 1
ATOM 934 C CA . GLU A 1 121 ? 8.527 -18.105 -2.621 1.00 47.59 121 GLU A CA 1
ATOM 935 C C . GLU A 1 121 ? 8.941 -16.659 -2.855 1.00 47.59 121 GLU A C 1
ATOM 937 O O . GLU A 1 121 ? 9.825 -16.119 -2.193 1.00 47.59 121 GLU A O 1
ATOM 942 N N . GLY A 1 122 ? 8.329 -16.026 -3.842 1.00 51.00 122 GLY A N 1
ATOM 943 C CA . GLY A 1 122 ? 8.596 -14.630 -4.088 1.00 51.00 122 GLY A CA 1
ATOM 944 C C . GLY A 1 122 ? 7.807 -14.109 -5.258 1.00 51.00 122 GLY A C 1
ATOM 945 O O . GLY A 1 122 ? 7.698 -14.743 -6.302 1.00 51.00 122 GLY A O 1
ATOM 946 N N . ASP A 1 123 ? 7.319 -12.896 -5.087 1.00 63.91 123 ASP A N 1
ATOM 947 C CA . ASP A 1 123 ? 7.017 -11.975 -6.167 1.00 63.91 123 ASP A CA 1
ATOM 948 C C . ASP A 1 123 ? 8.323 -11.530 -6.860 1.00 63.91 123 ASP A C 1
ATOM 950 O O . ASP A 1 123 ? 8.609 -10.345 -6.999 1.00 63.91 123 ASP A O 1
ATOM 954 N N . GLU A 1 124 ? 9.159 -12.497 -7.249 1.00 59.31 124 GLU A N 1
ATOM 955 C CA . GLU A 1 124 ? 10.498 -12.282 -7.783 1.00 59.31 124 GLU A CA 1
ATOM 956 C C . GLU A 1 124 ? 10.406 -11.411 -9.045 1.00 59.31 124 GLU A C 1
ATOM 958 O O . GLU A 1 124 ? 9.799 -11.790 -10.045 1.00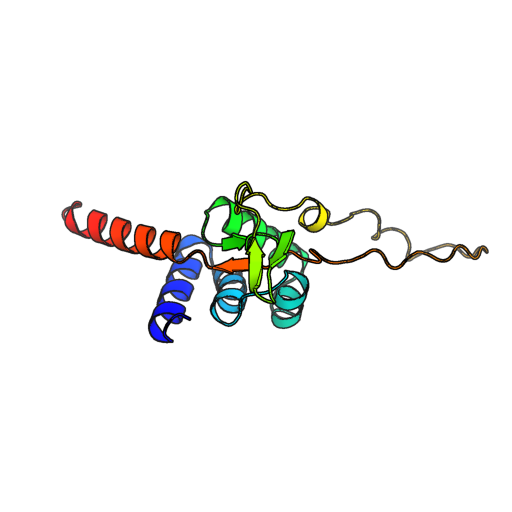 59.31 124 GLU A O 1
ATOM 963 N N . GLY A 1 125 ? 10.952 -10.193 -8.964 1.00 70.69 125 GLY A N 1
ATOM 964 C CA . GLY A 1 125 ? 10.868 -9.180 -10.024 1.00 70.69 125 GLY A CA 1
ATOM 965 C C . GLY A 1 125 ? 9.741 -8.149 -9.873 1.00 70.69 125 GLY A C 1
ATOM 966 O O . GLY A 1 125 ? 9.690 -7.203 -10.657 1.00 70.69 125 GLY A O 1
ATOM 967 N N . ILE A 1 126 ? 8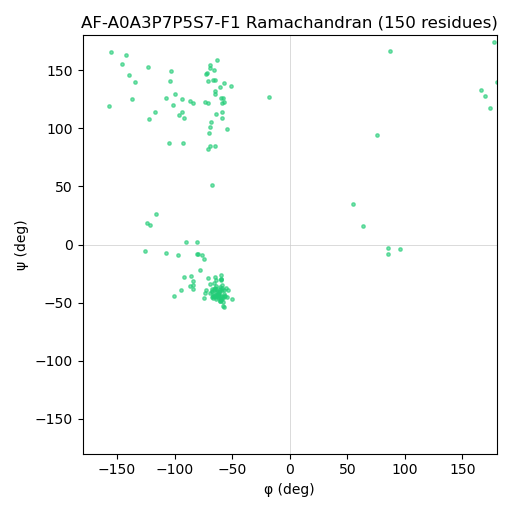.877 -8.262 -8.860 1.00 85.62 126 ILE A N 1
ATOM 968 C CA . ILE A 1 126 ? 7.816 -7.290 -8.571 1.00 85.62 126 ILE A CA 1
ATOM 969 C C . ILE A 1 126 ? 8.255 -6.394 -7.420 1.00 85.62 126 ILE A C 1
ATOM 971 O O . ILE A 1 126 ? 8.512 -6.836 -6.304 1.00 85.62 126 ILE A O 1
ATOM 975 N N . TYR A 1 127 ? 8.327 -5.098 -7.698 1.00 89.88 127 TYR A N 1
ATOM 976 C CA . TYR A 1 127 ? 8.698 -4.101 -6.706 1.00 89.88 127 TYR A CA 1
ATOM 977 C C . TYR A 1 127 ? 7.471 -3.288 -6.319 1.00 89.88 127 TYR A C 1
ATOM 979 O O . TYR A 1 127 ? 6.809 -2.726 -7.188 1.00 89.88 127 TYR A O 1
ATOM 987 N N . TRP A 1 128 ? 7.169 -3.198 -5.029 1.00 92.94 128 TRP A N 1
ATOM 988 C CA . TRP A 1 128 ? 6.016 -2.453 -4.535 1.00 92.94 128 TRP A CA 1
ATOM 989 C C . TRP A 1 128 ? 6.436 -1.126 -3.932 1.00 92.94 128 TRP A C 1
ATOM 991 O O . TRP A 1 128 ? 7.441 -1.034 -3.224 1.00 92.94 128 TRP A O 1
ATOM 1001 N N . ARG A 1 129 ? 5.636 -0.091 -4.183 1.00 94.19 129 ARG A N 1
ATOM 1002 C CA . ARG A 1 129 ? 5.828 1.243 -3.611 1.00 94.19 129 ARG A CA 1
ATOM 1003 C C . ARG A 1 129 ? 4.497 1.894 -3.252 1.00 94.19 129 ARG A C 1
ATOM 1005 O O . ARG A 1 129 ? 3.447 1.513 -3.766 1.00 94.19 129 ARG A O 1
ATOM 1012 N N . MET A 1 130 ? 4.568 2.931 -2.422 1.00 94.31 130 MET A N 1
ATOM 1013 C CA . MET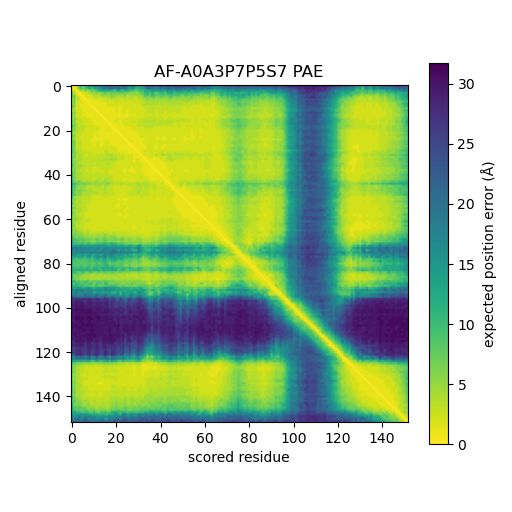 A 1 130 ? 3.425 3.804 -2.156 1.00 94.31 130 MET A CA 1
ATOM 1014 C C . MET A 1 130 ? 3.039 4.597 -3.408 1.00 94.31 130 MET A C 1
ATOM 1016 O O . MET A 1 130 ? 3.899 5.071 -4.159 1.00 94.31 130 MET A O 1
ATOM 1020 N N . ASN A 1 131 ? 1.736 4.767 -3.609 1.00 94.75 131 ASN A N 1
ATOM 1021 C CA . ASN A 1 131 ? 1.180 5.614 -4.652 1.00 94.75 131 ASN A CA 1
ATOM 1022 C C . ASN A 1 131 ? 0.927 7.026 -4.115 1.00 94.75 131 ASN A C 1
ATOM 1024 O O . ASN A 1 131 ? -0.170 7.342 -3.661 1.00 94.75 131 ASN A O 1
ATOM 1028 N N . TRP A 1 132 ? 1.940 7.888 -4.179 1.00 91.88 132 TRP A N 1
ATOM 1029 C CA . TRP A 1 132 ? 1.851 9.271 -3.690 1.00 91.88 132 TRP A CA 1
ATOM 1030 C C . TRP A 1 132 ? 0.701 10.059 -4.323 1.00 91.88 132 TRP A C 1
ATOM 1032 O O . TRP A 1 132 ? -0.036 10.737 -3.619 1.00 91.88 132 TRP A O 1
ATOM 1042 N N . MET A 1 133 ? 0.434 9.841 -5.615 1.00 92.38 133 MET A N 1
ATOM 1043 C CA . MET A 1 133 ? -0.681 10.486 -6.317 1.00 92.38 133 MET A CA 1
ATOM 1044 C C . MET A 1 133 ? -2.045 10.165 -5.691 1.00 92.38 133 MET A C 1
ATOM 1046 O O . MET A 1 133 ? -2.978 10.965 -5.794 1.00 92.38 133 MET A O 1
ATOM 1050 N N . ARG A 1 134 ? -2.188 8.985 -5.069 1.00 93.94 134 ARG A N 1
ATOM 1051 C CA . ARG A 1 134 ? -3.414 8.614 -4.359 1.00 93.94 134 ARG A CA 1
ATOM 1052 C C . ARG A 1 134 ? -3.539 9.371 -3.042 1.00 93.94 134 ARG A C 1
ATOM 1054 O O . ARG A 1 134 ? -4.639 9.838 -2.767 1.00 93.94 134 ARG A O 1
ATOM 1061 N N . PHE A 1 135 ? -2.451 9.524 -2.284 1.00 93.19 135 PHE A N 1
ATOM 1062 C CA . PHE A 1 135 ? -2.439 10.322 -1.052 1.00 93.19 135 PHE A CA 1
ATOM 1063 C C . PHE A 1 135 ? -2.716 11.795 -1.327 1.00 93.19 135 PHE A C 1
ATOM 1065 O O . PHE A 1 135 ? -3.597 12.358 -0.691 1.00 93.19 135 PHE A O 1
ATOM 1072 N N . ASP A 1 136 ? -2.054 12.390 -2.319 1.00 92.69 136 ASP A N 1
ATOM 1073 C CA . ASP A 1 136 ? -2.252 13.803 -2.664 1.00 92.69 136 ASP A CA 1
ATOM 1074 C C . ASP A 1 136 ? -3.706 14.084 -3.046 1.00 92.69 136 ASP A C 1
ATOM 1076 O O . ASP A 1 136 ? -4.318 15.049 -2.587 1.00 92.69 136 ASP A O 1
ATOM 1080 N N . ARG A 1 137 ? -4.288 13.198 -3.867 1.00 92.62 137 ARG A N 1
ATOM 1081 C CA . ARG A 1 137 ? -5.707 13.262 -4.225 1.00 92.62 137 ARG A CA 1
ATOM 1082 C C . ARG A 1 137 ? -6.584 13.139 -2.987 1.00 92.62 137 ARG A C 1
ATOM 1084 O O . ARG A 1 137 ? -7.485 13.944 -2.823 1.00 92.62 137 ARG A O 1
ATOM 1091 N N . TYR A 1 138 ? -6.30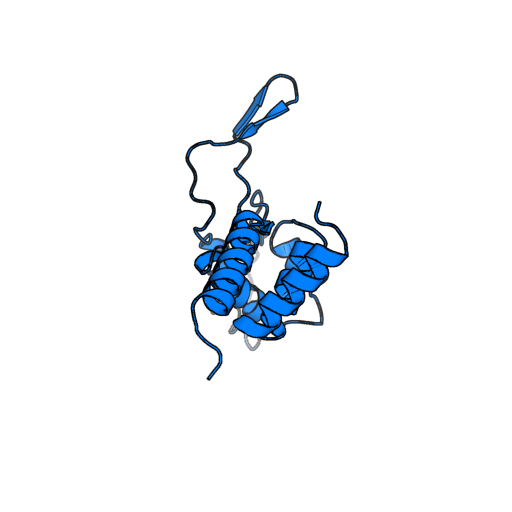9 12.149 -2.144 1.00 92.12 138 TYR A N 1
ATOM 1092 C CA . TYR A 1 138 ? -7.083 11.893 -0.937 1.00 92.12 138 TYR A CA 1
ATOM 1093 C C . TYR A 1 138 ? -7.110 13.113 -0.011 1.00 92.12 138 TYR A C 1
ATOM 1095 O O . TYR A 1 138 ? -8.178 13.612 0.316 1.00 92.12 138 TYR A O 1
ATOM 1103 N N . ILE A 1 139 ? -5.935 13.644 0.331 1.00 90.44 139 ILE A N 1
ATOM 1104 C CA . ILE A 1 139 ? -5.784 14.804 1.216 1.00 90.44 139 ILE A CA 1
ATOM 1105 C C . ILE A 1 139 ? -6.512 16.022 0.643 1.00 90.44 139 ILE A C 1
ATOM 1107 O O . ILE A 1 139 ? -7.225 16.718 1.362 1.00 90.44 139 ILE A O 1
ATOM 1111 N N . ARG A 1 140 ? -6.360 16.280 -0.659 1.00 91.88 140 ARG A N 1
ATOM 1112 C CA . ARG A 1 140 ? -7.049 17.389 -1.326 1.00 91.88 140 ARG A CA 1
ATOM 1113 C C . ARG A 1 140 ? -8.567 17.228 -1.278 1.00 91.88 140 ARG A C 1
ATOM 1115 O O . ARG A 1 140 ? -9.272 18.214 -1.073 1.00 91.88 140 ARG A O 1
ATOM 1122 N N . ASP A 1 141 ? -9.063 16.020 -1.516 1.00 92.44 141 ASP A N 1
ATOM 1123 C CA . ASP A 1 141 ? -10.494 15.746 -1.533 1.00 92.44 141 ASP A CA 1
ATOM 1124 C C . ASP A 1 141 ? -11.079 15.912 -0.109 1.00 92.44 141 ASP A C 1
ATOM 1126 O O . ASP A 1 141 ? -12.095 16.588 0.038 1.00 92.44 141 ASP A O 1
ATOM 1130 N N . GLU A 1 142 ? -10.381 15.455 0.941 1.00 88.06 142 GLU A N 1
ATOM 1131 C CA . GLU A 1 142 ? -10.759 15.698 2.348 1.00 88.06 142 GLU A CA 1
ATOM 1132 C C . GLU A 1 142 ? -10.791 17.193 2.697 1.00 88.06 142 GLU A C 1
ATOM 1134 O O . GLU A 1 142 ? -11.794 17.694 3.203 1.00 88.06 142 GLU A O 1
ATOM 1139 N N . MET A 1 143 ? -9.741 17.946 2.344 1.00 87.88 143 MET A N 1
ATOM 1140 C CA . MET A 1 143 ? -9.716 19.403 2.546 1.00 87.88 143 MET A CA 1
ATOM 1141 C C . MET A 1 143 ? -10.865 20.104 1.813 1.00 87.88 143 MET A C 1
ATOM 1143 O O . MET A 1 143 ? -11.404 21.099 2.290 1.00 87.88 143 MET A O 1
ATOM 1147 N N . THR A 1 144 ? -11.244 19.597 0.640 1.00 90.81 144 THR A N 1
ATOM 1148 C CA . THR A 1 144 ? -12.350 20.154 -0.143 1.00 90.81 144 THR A CA 1
ATOM 1149 C C . THR A 1 144 ? -13.690 19.892 0.541 1.00 90.81 144 THR A C 1
ATOM 1151 O O . THR A 1 144 ? -14.522 20.794 0.606 1.00 90.81 144 THR A O 1
ATOM 1154 N N . LEU A 1 145 ? -13.902 18.691 1.084 1.00 89.19 145 LEU A N 1
ATOM 1155 C CA . LEU A 1 145 ? -15.114 18.360 1.837 1.00 89.19 145 LEU A CA 1
ATOM 1156 C C . LEU A 1 145 ? -15.250 19.222 3.092 1.00 89.19 145 LEU A C 1
ATOM 1158 O O . LEU A 1 145 ? -16.322 19.777 3.324 1.00 89.19 145 LEU A O 1
ATOM 1162 N N . ASP A 1 146 ? -14.161 19.416 3.832 1.00 86.69 146 ASP A N 1
ATOM 1163 C CA . ASP A 1 146 ? -14.131 20.279 5.017 1.00 86.69 146 ASP A CA 1
ATOM 1164 C C . ASP A 1 146 ? -14.507 21.739 4.718 1.00 86.69 146 ASP A C 1
ATOM 1166 O O . ASP A 1 146 ? -15.057 22.430 5.577 1.00 86.69 146 ASP A O 1
ATOM 1170 N N . LEU A 1 147 ? -14.211 22.220 3.506 1.00 87.56 147 LEU A N 1
ATOM 1171 C CA . LEU A 1 147 ? -14.571 23.567 3.057 1.00 87.56 147 LEU A CA 1
ATOM 1172 C C . LEU A 1 147 ? -16.004 23.655 2.520 1.00 87.56 147 LEU A C 1
ATOM 1174 O O . LEU A 1 147 ? -16.644 24.698 2.655 1.00 87.56 147 LEU A O 1
ATOM 1178 N N . LEU A 1 148 ? -16.492 22.598 1.868 1.00 89.19 148 LEU A N 1
ATOM 1179 C CA . LEU A 1 148 ? -17.805 22.584 1.221 1.00 89.19 148 LEU A CA 1
ATOM 1180 C C . LEU A 1 148 ? -18.942 22.212 2.171 1.00 89.19 148 LEU A C 1
ATOM 1182 O O . LEU A 1 148 ? -20.078 22.618 1.928 1.00 89.19 148 LEU A O 1
ATOM 1186 N N . VAL A 1 149 ? -18.668 21.439 3.222 1.00 84.75 149 VAL A N 1
ATOM 1187 C CA . VAL A 1 149 ? -19.665 21.039 4.216 1.00 84.75 149 VAL A CA 1
ATOM 1188 C C . VAL A 1 149 ? -19.653 22.070 5.349 1.00 84.75 149 VAL A C 1
ATOM 1190 O O . VAL A 1 149 ? -18.694 22.112 6.121 1.00 84.75 149 VAL A O 1
ATOM 1193 N N . PRO A 1 150 ? -20.695 22.915 5.485 1.00 74.69 150 PRO A N 1
ATOM 1194 C CA . PRO A 1 150 ? -20.767 23.848 6.596 1.00 74.69 150 PRO A CA 1
ATOM 1195 C C . PRO A 1 150 ? -20.767 23.062 7.907 1.00 74.69 150 PRO A C 1
ATOM 1197 O O . PRO A 1 150 ? -21.592 22.167 8.098 1.00 74.69 150 PRO A O 1
ATOM 1200 N N . LYS A 1 151 ? -19.843 23.399 8.810 1.00 72.88 151 LYS A N 1
ATOM 1201 C CA . LYS A 1 151 ? -19.828 22.843 10.165 1.00 72.88 151 LYS A CA 1
ATOM 1202 C C . LYS A 1 151 ? -21.053 23.392 10.902 1.00 72.88 151 LYS A C 1
ATOM 1204 O O . LYS A 1 151 ? -21.094 24.587 11.191 1.00 72.88 151 LYS A O 1
ATOM 1209 N N . VAL A 1 152 ? -22.062 22.539 11.090 1.00 65.12 152 VAL A N 1
ATOM 1210 C CA . VAL A 1 152 ? -23.281 22.824 11.872 1.00 65.12 152 VAL A CA 1
ATOM 1211 C C . VAL A 1 152 ? -22.949 22.834 13.357 1.00 65.12 152 VAL A C 1
ATOM 1213 O O . VAL A 1 152 ? -22.188 21.936 13.783 1.00 65.12 152 VAL A O 1
#

Secondary structure (DSSP, 8-state):
---HHHHHHHHHHHHHHH-HHHHHHHHHHHH--B-HHHHHHHTTTTS-HHHHHHHHHHHHHTTSEEEPPPEEEEETTEEEEPSS--TTPPPHHHH---STTTTSSSS--------------S-TT--EEE-HHHHHHHHHHHHHHHHHS---

Solvent-accessible surface area (backbone atoms only — not comparable to full-atom values): 9351 Å² total; per-residue (Å²): 133,77,55,72,68,57,48,52,52,53,31,51,52,34,26,73,78,65,32,63,70,40,16,54,57,47,43,50,32,69,76,44,59,41,31,61,64,60,47,50,57,75,35,60,93,77,56,57,69,71,57,52,48,55,43,50,49,55,35,20,74,72,42,46,29,32,48,54,68,45,76,76,50,64,62,93,84,42,80,36,60,54,85,88,74,73,45,52,68,77,58,64,83,68,69,60,71,72,76,80,72,80,79,74,85,72,90,83,90,77,91,78,98,70,85,75,70,83,73,80,87,54,60,80,81,47,39,35,33,65,29,60,73,44,51,55,50,48,55,52,51,52,56,48,46,65,69,71,48,79,87,126

Radius of gyration: 19.84 Å; Cα contacts (8 Å, |Δi|>4): 141; chains: 1; bounding box: 46×68×38 Å

Nearest PDB structures (foldseek):
  6eu2-assembly1_O  TM=7.443E-01  e=3.542E-02  Saccharomyces cerevisiae S288C
  7z1l-assembly1_O  TM=7.891E-01  e=4.810E-02  Saccharomyces cerevisiae W303
  5fj9-assembly1_O  TM=8.320E-01  e=1.965E-01  Saccharomyces cerevisiae
  5fja-assembly1_O  TM=8.249E-01  e=2.220E-01  Saccharomyces cerevisiae
  6eu1-assembly1_O  TM=6.461E-01  e=8.342E-02  Saccharomyces cerevisiae S288C